Protein AF-A0A529WZV3-F1 (afdb_monomer)

Sequence (90 aa):
LRLRQQFGRGGTEIGVARATELKSRRNLSPSTIRRMVSYFARHEVDKKGRNYGNEDNPSAGYIAWLLWGGDEGRAWALEMKKKVGNAPDI

pLDDT: mean 92.67, std 4.54, range [70.19, 97.75]

Solvent-accessible surface area (backbone atoms only — not comparable to full-atom values): 5048 Å² total; per-residue (Å²): 111,68,64,35,71,73,67,74,43,33,59,57,72,67,31,54,50,45,33,50,40,60,75,65,68,54,89,71,47,47,60,52,34,50,48,49,42,58,47,50,68,69,50,55,65,39,68,76,40,79,44,41,76,35,89,93,62,51,20,44,53,40,41,25,43,49,26,61,44,37,70,65,33,48,53,49,25,54,54,48,38,69,75,47,63,83,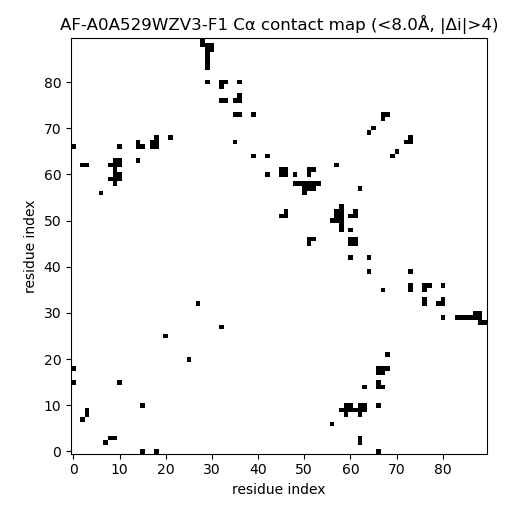51,72,73,129

Structure (mmCIF, N/CA/C/O backbone):
data_AF-A0A529WZV3-F1
#
_entry.id   AF-A0A529WZV3-F1
#
loop_
_atom_site.group_PDB
_atom_site.id
_atom_site.type_symbol
_atom_site.label_atom_id
_atom_site.label_alt_id
_atom_site.label_comp_id
_atom_site.label_asym_id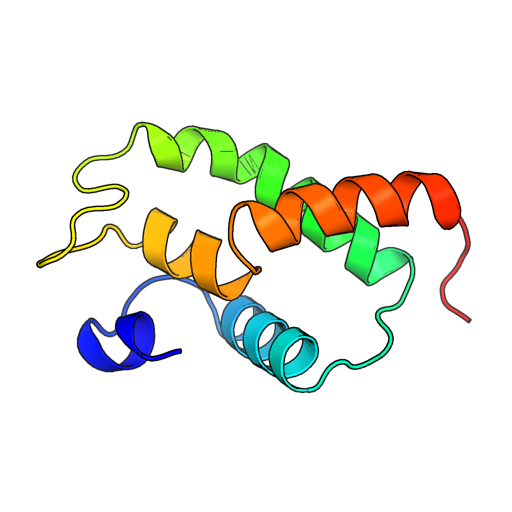
_atom_site.label_entity_id
_atom_site.label_seq_id
_atom_site.pdbx_PDB_ins_code
_atom_site.Cartn_x
_atom_site.Cartn_y
_atom_site.Cartn_z
_atom_site.occupancy
_atom_site.B_iso_or_equiv
_atom_site.auth_seq_id
_atom_site.auth_comp_id
_atom_site.auth_asym_id
_atom_site.auth_atom_id
_atom_site.pdbx_PDB_model_num
ATOM 1 N N . LEU A 1 1 ? -5.169 -6.202 -7.793 1.00 81.38 1 LEU A N 1
ATOM 2 C CA . LEU A 1 1 ? -4.536 -7.536 -7.968 1.00 81.38 1 LEU A CA 1
ATOM 3 C C . LEU A 1 1 ? -3.962 -7.771 -9.371 1.00 81.38 1 LEU A C 1
ATOM 5 O O . LEU A 1 1 ? -2.941 -8.437 -9.452 1.00 81.38 1 LEU A O 1
ATOM 9 N N . ARG A 1 2 ? -4.551 -7.204 -10.438 1.00 86.19 2 ARG A N 1
ATOM 10 C CA . ARG A 1 2 ? -4.137 -7.400 -11.843 1.00 86.19 2 ARG A CA 1
ATOM 11 C C . ARG A 1 2 ? -2.624 -7.299 -12.094 1.00 86.19 2 ARG A C 1
ATOM 13 O O . ARG A 1 2 ? -2.037 -8.241 -12.601 1.00 86.19 2 ARG A O 1
ATOM 20 N N . LEU A 1 3 ? -1.981 -6.212 -11.661 1.00 87.00 3 LEU A N 1
ATOM 21 C CA . LEU A 1 3 ? -0.543 -6.008 -11.894 1.00 87.00 3 LEU A CA 1
ATOM 22 C C . LEU A 1 3 ? 0.333 -7.057 -11.193 1.00 87.00 3 LEU A C 1
ATOM 24 O O . LEU A 1 3 ? 1.284 -7.556 -11.779 1.00 87.00 3 LEU A O 1
ATOM 28 N N . ARG A 1 4 ? -0.005 -7.462 -9.963 1.00 87.69 4 ARG A N 1
ATOM 29 C CA . ARG A 1 4 ? 0.730 -8.540 -9.282 1.00 87.69 4 ARG A CA 1
ATOM 30 C C . ARG A 1 4 ? 0.566 -9.877 -10.008 1.00 87.69 4 ARG A C 1
ATOM 32 O O . ARG A 1 4 ? 1.525 -10.631 -10.083 1.00 87.69 4 ARG A O 1
ATOM 39 N N . GLN A 1 5 ? -0.629 -10.169 -10.527 1.00 88.38 5 GLN A N 1
ATOM 40 C CA . GLN A 1 5 ? -0.878 -11.384 -11.315 1.00 88.38 5 GLN A CA 1
ATOM 41 C C . GLN A 1 5 ? -0.082 -11.379 -12.626 1.00 88.38 5 GLN A C 1
ATOM 43 O O . GLN A 1 5 ? 0.461 -12.408 -12.999 1.00 88.38 5 GLN A O 1
ATOM 48 N N . GLN A 1 6 ? 0.023 -10.222 -13.282 1.00 90.81 6 GLN A N 1
ATOM 49 C CA . GLN A 1 6 ? 0.744 -10.063 -14.545 1.00 90.81 6 GLN A CA 1
ATOM 50 C C . GLN A 1 6 ? 2.271 -10.110 -14.379 1.00 90.81 6 GLN A C 1
ATOM 52 O O . GLN A 1 6 ? 2.948 -10.781 -15.146 1.00 90.81 6 GLN A O 1
ATOM 57 N N . PHE A 1 7 ? 2.822 -9.403 -13.387 1.00 90.06 7 PHE A N 1
ATOM 58 C CA . PHE A 1 7 ? 4.276 -9.233 -13.238 1.00 90.06 7 PHE A CA 1
ATOM 59 C C . PHE A 1 7 ? 4.911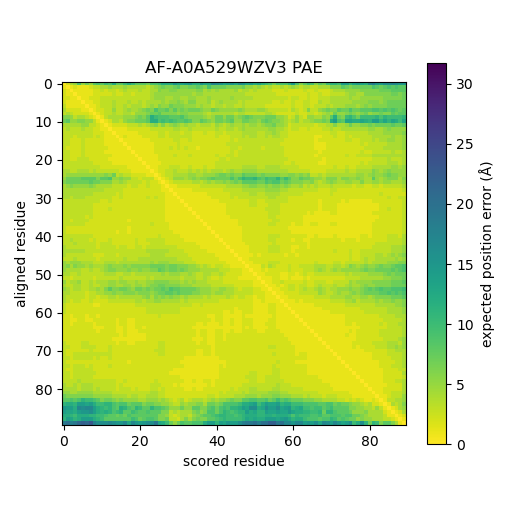 -10.139 -12.176 1.00 90.06 7 PHE A C 1
ATOM 61 O O . PHE A 1 7 ? 6.129 -10.120 -12.012 1.00 90.06 7 PHE A O 1
ATOM 68 N N . GLY A 1 8 ? 4.115 -10.877 -11.396 1.00 88.75 8 GLY A N 1
ATOM 69 C CA . GLY A 1 8 ? 4.609 -11.811 -10.377 1.00 88.75 8 GLY A CA 1
ATOM 70 C C . GLY A 1 8 ? 5.390 -11.170 -9.221 1.00 88.75 8 GLY A C 1
ATOM 71 O O . GLY A 1 8 ? 6.021 -11.879 -8.444 1.00 88.75 8 GLY A O 1
ATOM 72 N N . ARG A 1 9 ? 5.365 -9.837 -9.082 1.00 91.19 9 ARG A N 1
ATOM 73 C CA . ARG A 1 9 ? 6.148 -9.081 -8.089 1.00 91.19 9 ARG A CA 1
ATOM 74 C C . ARG A 1 9 ? 5.323 -8.007 -7.388 1.00 91.19 9 ARG A C 1
ATOM 76 O O . ARG A 1 9 ? 4.229 -7.665 -7.828 1.00 91.19 9 ARG A O 1
ATOM 83 N N . GLY A 1 10 ? 5.896 -7.445 -6.326 1.00 82.31 10 GLY A N 1
ATOM 84 C CA . GLY A 1 10 ? 5.292 -6.382 -5.526 1.00 82.31 10 GLY A CA 1
ATOM 85 C C . GLY A 1 10 ? 4.398 -6.921 -4.413 1.00 82.31 10 GLY A C 1
ATOM 86 O O . GLY A 1 10 ? 3.313 -7.442 -4.661 1.00 82.31 10 GLY A O 1
ATOM 87 N N . GLY A 1 11 ? 4.869 -6.757 -3.174 1.00 83.56 11 GLY A N 1
ATOM 88 C CA . GLY A 1 11 ? 4.166 -7.145 -1.952 1.00 83.56 11 GLY A CA 1
ATOM 89 C C . GLY A 1 11 ? 4.286 -8.631 -1.590 1.00 83.56 11 GLY A C 1
ATOM 90 O O . GLY A 1 11 ? 4.352 -9.510 -2.447 1.00 83.56 11 GLY A O 1
ATOM 91 N N . THR A 1 12 ? 4.287 -8.902 -0.286 1.00 89.56 12 THR A N 1
ATOM 92 C CA . THR A 1 12 ? 4.184 -10.254 0.283 1.00 89.56 12 THR A CA 1
ATOM 93 C C . THR A 1 12 ? 2.720 -10.701 0.341 1.00 89.56 12 THR A C 1
ATOM 95 O O . THR A 1 12 ? 1.811 -9.950 -0.028 1.00 89.56 12 THR A O 1
ATOM 98 N N . GLU A 1 13 ? 2.460 -11.902 0.856 1.00 90.38 13 GLU A N 1
ATOM 99 C CA . GLU A 1 13 ? 1.097 -12.373 1.142 1.00 90.38 13 GLU A CA 1
ATOM 100 C C . GLU A 1 13 ? 0.304 -11.396 2.022 1.00 90.38 13 GLU A C 1
ATOM 102 O O . GLU A 1 13 ? -0.893 -11.220 1.817 1.00 90.38 13 GLU A O 1
ATOM 107 N N . ILE A 1 14 ? 0.978 -10.652 2.908 1.00 90.62 14 ILE A N 1
ATOM 108 C CA . ILE A 1 14 ? 0.365 -9.592 3.725 1.00 90.62 14 ILE A CA 1
ATOM 109 C C . ILE A 1 14 ? -0.232 -8.487 2.841 1.00 90.62 14 ILE A C 1
ATOM 111 O O . ILE A 1 14 ? -1.335 -8.008 3.102 1.00 90.62 14 ILE A O 1
ATOM 115 N N . GLY A 1 15 ? 0.474 -8.085 1.780 1.00 90.50 15 GLY A N 1
ATOM 116 C CA . GLY A 1 15 ? -0.030 -7.096 0.825 1.00 90.50 15 GLY A CA 1
ATOM 117 C C . GLY A 1 15 ? -1.232 -7.619 0.037 1.00 90.50 15 GLY A C 1
ATOM 118 O O . GLY A 1 15 ? -2.194 -6.890 -0.188 1.00 90.50 15 GLY A O 1
ATOM 119 N N . VAL A 1 16 ? -1.227 -8.902 -0.332 1.00 92.56 16 VAL A N 1
ATOM 120 C CA . VAL A 1 16 ? -2.362 -9.542 -1.024 1.00 92.56 16 VAL A CA 1
ATOM 121 C C . VAL A 1 16 ? -3.585 -9.646 -0.116 1.00 92.56 16 VAL A C 1
ATOM 123 O O . VAL A 1 16 ? -4.700 -9.329 -0.542 1.00 92.56 16 VAL A O 1
ATOM 126 N N . ALA A 1 17 ? -3.381 -10.048 1.138 1.00 92.38 17 ALA A N 1
ATOM 127 C CA . ALA A 1 17 ? -4.427 -10.089 2.149 1.00 92.38 17 ALA A CA 1
ATOM 128 C C . ALA A 1 17 ? -5.032 -8.692 2.348 1.00 92.38 17 ALA A C 1
ATOM 130 O O . ALA A 1 17 ? -6.247 -8.541 2.242 1.00 92.38 17 ALA A O 1
ATOM 131 N N . ARG A 1 18 ? -4.194 -7.653 2.487 1.00 94.62 18 ARG A N 1
ATOM 132 C CA . ARG A 1 18 ? -4.640 -6.253 2.581 1.00 94.62 18 ARG A CA 1
ATOM 133 C C . ARG A 1 18 ? -5.494 -5.841 1.384 1.00 94.62 18 ARG A C 1
ATOM 135 O O . ARG A 1 18 ? -6.586 -5.312 1.575 1.00 94.62 18 ARG A O 1
ATOM 142 N N . ALA A 1 19 ? -5.040 -6.125 0.165 1.00 93.25 19 ALA A N 1
ATOM 143 C CA . ALA A 1 19 ? -5.795 -5.814 -1.047 1.00 93.25 19 ALA A CA 1
ATOM 144 C C . ALA A 1 19 ? -7.169 -6.506 -1.058 1.00 93.25 19 ALA A C 1
ATOM 146 O O . ALA A 1 19 ? -8.163 -5.930 -1.500 1.00 93.25 19 ALA A O 1
ATOM 147 N N . THR A 1 20 ? -7.231 -7.739 -0.555 1.00 92.50 20 THR A N 1
ATOM 148 C CA . THR A 1 20 ? -8.467 -8.526 -0.468 1.00 92.50 20 THR A CA 1
ATOM 149 C C . THR A 1 20 ? -9.420 -7.966 0.586 1.00 92.50 20 THR A C 1
ATOM 151 O O . THR A 1 20 ? -10.617 -7.847 0.322 1.00 92.50 20 THR A O 1
ATOM 154 N N . GLU A 1 21 ? -8.908 -7.578 1.754 1.00 93.31 21 GLU A N 1
ATOM 155 C CA . GLU A 1 21 ? -9.686 -6.952 2.830 1.00 93.31 21 GLU A CA 1
ATOM 156 C C . GLU A 1 21 ? -10.284 -5.613 2.390 1.00 93.31 21 GLU A C 1
ATOM 158 O O . GLU A 1 21 ? -11.479 -5.387 2.586 1.00 93.31 21 GLU A O 1
ATOM 163 N N . LEU A 1 22 ? -9.483 -4.772 1.723 1.00 92.50 22 LEU A N 1
ATOM 164 C CA . LEU A 1 22 ? -9.927 -3.492 1.165 1.00 92.50 22 LEU A CA 1
ATOM 165 C C . LEU A 1 22 ? -10.981 -3.691 0.070 1.00 92.50 22 LEU A C 1
ATOM 167 O O . LEU A 1 22 ? -12.032 -3.054 0.104 1.00 92.50 22 LEU A O 1
ATOM 171 N N . LYS A 1 23 ? -10.751 -4.626 -0.864 1.00 91.50 23 LYS A N 1
ATOM 172 C CA . LYS A 1 23 ? -11.730 -4.975 -1.909 1.00 91.50 23 LYS A CA 1
ATOM 173 C C . LYS A 1 23 ? -13.055 -5.451 -1.308 1.00 91.50 23 LYS A C 1
ATOM 175 O O . LYS A 1 23 ? -14.116 -5.118 -1.823 1.00 91.50 23 LYS A O 1
ATOM 180 N N . SER A 1 24 ? -12.984 -6.227 -0.231 1.00 91.88 24 SER A N 1
ATOM 181 C CA . SER A 1 24 ? -14.156 -6.785 0.451 1.00 91.88 24 SER A CA 1
ATOM 182 C C . SER A 1 24 ? -14.845 -5.781 1.384 1.00 91.88 24 SER A C 1
ATOM 184 O O . SER A 1 24 ? -15.820 -6.153 2.027 1.00 91.88 24 SER A O 1
ATOM 186 N N . ARG A 1 25 ? -14.338 -4.539 1.487 1.00 86.69 25 ARG A N 1
ATOM 187 C CA . ARG A 1 25 ? -14.835 -3.492 2.398 1.00 86.69 25 ARG A CA 1
ATOM 188 C C . ARG A 1 25 ? -14.995 -3.981 3.841 1.00 86.69 25 ARG A C 1
ATOM 190 O O . ARG A 1 25 ? -15.949 -3.621 4.524 1.00 86.69 25 ARG A O 1
ATOM 197 N N . ARG A 1 26 ? -14.072 -4.829 4.305 1.00 85.44 26 ARG A N 1
ATOM 198 C CA . ARG A 1 26 ? -14.099 -5.301 5.695 1.00 85.44 26 ARG A CA 1
ATOM 199 C C . ARG A 1 26 ? -13.781 -4.145 6.633 1.00 85.44 26 ARG A C 1
ATOM 201 O O . ARG A 1 26 ? -12.916 -3.322 6.327 1.00 85.44 26 ARG A O 1
ATOM 208 N N . ASN A 1 27 ? -14.411 -4.145 7.803 1.00 86.12 27 ASN A N 1
ATOM 209 C CA . ASN A 1 27 ? -13.960 -3.296 8.896 1.00 86.12 27 ASN A CA 1
ATOM 210 C C . ASN A 1 27 ? -12.531 -3.690 9.276 1.00 86.12 27 ASN A C 1
ATOM 212 O O . ASN A 1 27 ? -12.236 -4.864 9.498 1.00 86.12 27 ASN A O 1
ATOM 216 N N . LEU A 1 28 ? -11.642 -2.700 9.312 1.00 90.44 28 LEU A N 1
ATOM 217 C CA . LEU A 1 28 ? -10.259 -2.888 9.726 1.00 90.44 28 LEU A CA 1
ATOM 218 C C . LEU A 1 28 ? -10.104 -2.481 11.187 1.00 90.44 28 LEU A C 1
ATOM 220 O O . LEU A 1 28 ? -10.619 -1.443 11.600 1.00 90.44 28 LEU A O 1
ATOM 224 N N . SER A 1 29 ? -9.347 -3.273 11.945 1.00 93.56 29 SER A N 1
ATOM 225 C CA . SER A 1 29 ? -9.031 -2.954 13.335 1.00 93.56 29 SER A CA 1
ATOM 226 C C . SER A 1 29 ? -8.177 -1.676 13.454 1.00 93.56 29 SER A C 1
ATOM 228 O O . SER A 1 29 ? -7.430 -1.335 12.523 1.00 93.56 29 SER A O 1
ATOM 230 N N . PRO A 1 30 ? -8.205 -0.975 14.603 1.00 94.06 30 PRO A N 1
ATOM 231 C CA . PRO A 1 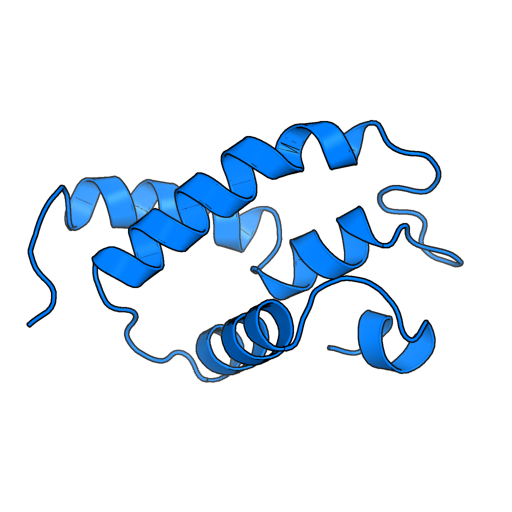30 ? -7.316 0.156 14.864 1.00 94.06 30 PRO A CA 1
ATOM 232 C C . PRO A 1 30 ? -5.824 -0.162 14.661 1.00 94.06 30 PRO A C 1
ATOM 234 O O . PRO A 1 30 ? -5.081 0.657 14.108 1.00 94.06 30 PRO A O 1
ATOM 237 N N . SER A 1 31 ? -5.347 -1.349 15.057 1.00 94.31 31 SER A N 1
ATOM 238 C CA . SER A 1 31 ? -3.965 -1.787 14.796 1.00 94.31 31 SER A CA 1
ATOM 239 C C . SER A 1 31 ? -3.664 -1.920 13.304 1.00 94.31 31 SER A C 1
ATOM 241 O O . SER A 1 31 ? -2.585 -1.538 12.841 1.00 94.31 31 SER A O 1
ATOM 243 N N . THR A 1 32 ? -4.636 -2.392 12.529 1.00 94.62 32 THR A N 1
ATOM 244 C CA . THR A 1 32 ? -4.524 -2.540 11.083 1.00 94.62 32 THR A CA 1
ATOM 245 C C . THR A 1 32 ? -4.427 -1.185 10.384 1.00 94.62 32 THR A C 1
ATOM 247 O O . THR A 1 32 ? -3.554 -0.998 9.534 1.00 94.62 32 THR A O 1
ATOM 250 N N . ILE A 1 33 ? -5.251 -0.212 10.778 1.00 95.44 33 ILE A N 1
ATOM 251 C CA . ILE A 1 33 ? -5.179 1.164 10.262 1.00 95.44 33 ILE A CA 1
ATOM 252 C C . ILE A 1 33 ? -3.805 1.779 10.559 1.00 95.44 33 ILE A C 1
ATOM 254 O O . ILE A 1 33 ? -3.159 2.334 9.667 1.00 95.44 33 ILE A O 1
ATOM 258 N N . ARG A 1 34 ? -3.297 1.618 11.788 1.00 95.06 34 ARG A N 1
ATOM 259 C CA . ARG A 1 34 ? -1.947 2.079 12.156 1.00 95.06 34 ARG A CA 1
ATOM 260 C C . ARG A 1 34 ? -0.866 1.410 11.306 1.00 95.06 34 ARG A C 1
ATOM 262 O O . ARG A 1 34 ? 0.037 2.095 10.828 1.00 95.06 34 ARG A O 1
ATOM 269 N N . ARG A 1 35 ? -0.991 0.105 11.041 1.00 95.31 35 ARG A N 1
ATOM 270 C CA . ARG A 1 35 ? -0.083 -0.638 10.155 1.00 95.31 35 ARG A CA 1
ATOM 271 C C . ARG A 1 35 ? -0.100 -0.095 8.727 1.00 95.31 35 ARG A C 1
ATOM 273 O O . ARG A 1 35 ? 0.968 0.020 8.134 1.00 95.31 35 ARG A O 1
ATOM 280 N N . MET A 1 36 ? -1.268 0.269 8.192 1.00 96.94 36 MET A N 1
ATOM 281 C CA . MET A 1 36 ? -1.366 0.914 6.877 1.00 96.94 36 MET A CA 1
ATOM 282 C C . MET A 1 36 ? -0.621 2.249 6.854 1.00 96.94 36 MET A C 1
ATOM 284 O O . MET A 1 36 ? 0.198 2.472 5.967 1.00 96.94 36 MET A O 1
ATOM 288 N N . VAL A 1 37 ? -0.819 3.104 7.861 1.00 97.31 37 VAL A N 1
ATOM 289 C CA . VAL A 1 37 ? -0.101 4.388 7.952 1.00 97.31 37 VAL A CA 1
ATOM 290 C C . VAL A 1 37 ? 1.416 4.181 8.018 1.00 97.31 37 VAL A C 1
ATOM 292 O O . VAL A 1 37 ? 2.156 4.813 7.264 1.00 97.31 37 VAL A O 1
ATOM 295 N N . SER A 1 38 ? 1.895 3.263 8.863 1.00 96.56 38 SER A N 1
ATOM 296 C CA . SER A 1 38 ? 3.324 2.933 8.958 1.00 96.56 38 SER A CA 1
ATOM 297 C C . SER A 1 38 ? 3.883 2.295 7.685 1.00 96.56 38 SER A C 1
ATOM 299 O O . SER A 1 38 ? 5.069 2.443 7.395 1.00 96.56 38 SER A O 1
ATOM 301 N N . TYR A 1 39 ? 3.066 1.556 6.931 1.00 96.62 39 TYR A N 1
ATOM 302 C CA . TYR A 1 39 ? 3.456 1.032 5.627 1.00 96.62 39 TYR A CA 1
ATOM 303 C C . TYR A 1 39 ? 3.696 2.181 4.645 1.00 96.62 39 TYR A C 1
ATOM 305 O O . TYR A 1 39 ? 4.809 2.301 4.135 1.00 96.62 39 TYR A O 1
ATOM 313 N N . PHE A 1 40 ? 2.708 3.057 4.446 1.00 97.75 40 PHE A N 1
ATOM 314 C CA . PHE A 1 40 ? 2.815 4.152 3.482 1.00 97.75 40 PHE A CA 1
ATOM 315 C C . PHE A 1 40 ? 3.954 5.119 3.811 1.00 97.75 40 PHE A C 1
ATOM 317 O O . PHE A 1 40 ? 4.688 5.499 2.908 1.00 97.75 40 PHE A O 1
ATOM 324 N N . ALA A 1 41 ? 4.164 5.446 5.089 1.00 97.44 41 ALA A N 1
ATOM 325 C CA . ALA A 1 41 ? 5.257 6.329 5.500 1.00 97.44 41 ALA A CA 1
ATOM 326 C C . ALA A 1 41 ? 6.647 5.774 5.133 1.00 97.44 41 ALA A C 1
ATOM 328 O O . ALA A 1 41 ? 7.515 6.518 4.688 1.00 97.44 41 ALA A O 1
ATOM 329 N N . ARG A 1 42 ? 6.866 4.459 5.284 1.00 97.06 42 ARG A N 1
ATOM 330 C CA . ARG A 1 42 ? 8.160 3.826 4.963 1.00 97.06 42 ARG A CA 1
ATOM 331 C C . ARG A 1 42 ? 8.380 3.633 3.467 1.00 97.06 42 ARG A C 1
ATOM 333 O O . ARG A 1 42 ? 9.521 3.656 3.028 1.00 97.06 42 ARG A O 1
ATOM 340 N N . HIS A 1 43 ? 7.307 3.432 2.706 1.00 96.19 43 HIS A N 1
ATOM 341 C CA . HIS A 1 43 ? 7.378 3.146 1.269 1.00 96.19 43 HIS A CA 1
ATOM 342 C C . HIS A 1 43 ? 7.153 4.394 0.407 1.00 96.19 43 HIS A C 1
ATOM 344 O O . HIS A 1 43 ? 7.085 4.303 -0.812 1.00 96.19 43 HIS A O 1
ATOM 350 N N . GLU A 1 44 ? 7.067 5.584 1.007 1.00 96.56 44 GLU A N 1
ATOM 351 C CA . GLU A 1 44 ? 6.987 6.843 0.259 1.00 96.56 44 GLU A CA 1
ATOM 352 C C . GLU A 1 44 ? 8.263 7.089 -0.566 1.00 96.56 44 GLU A C 1
ATOM 354 O O . GLU A 1 44 ? 8.209 7.660 -1.654 1.00 96.56 44 GLU A O 1
ATOM 359 N N . VAL A 1 45 ? 9.408 6.574 -0.103 1.00 95.56 45 VAL A N 1
ATOM 360 C CA . VAL A 1 45 ? 10.673 6.598 -0.852 1.00 95.56 45 VAL A CA 1
ATOM 361 C C . VAL A 1 45 ? 10.620 5.767 -2.139 1.00 95.56 45 VAL A C 1
ATOM 363 O O . VAL A 1 45 ? 11.281 6.130 -3.112 1.00 95.56 45 VAL A O 1
ATOM 366 N N . ASP A 1 46 ? 9.782 4.724 -2.202 1.00 94.00 46 ASP A N 1
ATOM 367 C CA . ASP A 1 46 ? 9.649 3.871 -3.390 1.00 94.00 46 ASP A CA 1
ATOM 368 C C . ASP A 1 46 ? 9.159 4.667 -4.602 1.00 94.00 46 ASP A C 1
ATOM 370 O O . ASP A 1 46 ? 9.484 4.303 -5.733 1.00 94.00 46 ASP A O 1
ATOM 374 N N . LYS A 1 47 ? 8.446 5.787 -4.375 1.00 94.25 47 LYS A N 1
ATOM 375 C CA . LYS A 1 47 ? 7.993 6.716 -5.425 1.00 94.25 47 LYS A CA 1
ATOM 376 C C . LYS A 1 47 ? 9.138 7.270 -6.273 1.00 94.25 47 LYS A C 1
ATOM 378 O O . LYS A 1 47 ? 8.925 7.647 -7.419 1.00 94.25 47 LYS A O 1
ATOM 383 N N . LYS A 1 48 ? 10.351 7.312 -5.717 1.00 94.25 48 LYS A N 1
ATOM 384 C CA . LYS A 1 48 ? 11.570 7.780 -6.396 1.00 94.25 48 LYS A CA 1
ATOM 385 C C . LYS A 1 48 ? 12.314 6.655 -7.122 1.00 94.25 48 LYS A C 1
ATOM 387 O O . LYS A 1 48 ? 13.321 6.908 -7.776 1.00 94.25 48 LYS A O 1
ATOM 392 N N . GLY A 1 49 ? 11.863 5.410 -6.975 1.00 92.50 49 GLY A N 1
ATOM 393 C CA . GLY A 1 49 ? 12.480 4.247 -7.596 1.00 92.50 49 GLY A CA 1
ATOM 394 C C . GLY A 1 49 ? 12.255 4.194 -9.107 1.00 92.50 49 GLY A C 1
ATOM 395 O O . GLY A 1 49 ? 11.265 4.700 -9.639 1.00 92.50 49 GLY A O 1
ATOM 396 N N . ARG A 1 50 ? 13.164 3.516 -9.815 1.00 93.94 50 ARG A N 1
ATOM 397 C CA . ARG A 1 50 ? 13.043 3.290 -11.261 1.00 93.94 50 ARG A CA 1
ATOM 398 C C . ARG A 1 50 ? 11.724 2.585 -11.596 1.00 93.94 50 ARG A C 1
ATOM 400 O O . ARG A 1 50 ? 11.353 1.613 -10.940 1.00 93.94 50 ARG A O 1
ATOM 407 N N . ASN A 1 51 ? 11.060 3.055 -12.651 1.00 94.31 51 ASN A N 1
ATOM 408 C CA . ASN A 1 51 ? 9.778 2.549 -13.154 1.00 94.31 51 ASN A CA 1
ATOM 409 C C . ASN A 1 51 ? 8.618 2.616 -12.143 1.00 94.31 51 ASN A C 1
ATOM 411 O O . ASN A 1 51 ? 7.641 1.872 -12.271 1.00 94.31 51 ASN A O 1
ATOM 415 N N . TYR A 1 52 ? 8.696 3.471 -11.121 1.00 94.75 52 TYR A N 1
ATOM 416 C CA . TYR A 1 52 ? 7.531 3.725 -10.281 1.00 94.75 52 TYR A CA 1
ATOM 417 C C . TYR A 1 52 ? 6.402 4.327 -11.129 1.00 94.75 52 TYR A C 1
ATOM 419 O O . TYR A 1 52 ? 6.616 5.310 -11.830 1.00 94.75 52 TYR A O 1
ATOM 427 N N . GLY A 1 53 ? 5.220 3.707 -11.106 1.00 93.12 53 GLY A N 1
ATOM 428 C CA . GLY A 1 53 ? 4.073 4.150 -11.905 1.00 93.12 53 GLY A CA 1
ATOM 429 C C . GLY A 1 53 ? 4.183 3.919 -13.414 1.00 93.12 53 GLY A C 1
ATOM 430 O O . GLY A 1 53 ? 3.333 4.409 -14.145 1.00 93.12 53 GLY A O 1
ATOM 431 N N . ASN A 1 54 ? 5.193 3.189 -13.900 1.00 94.12 54 ASN A N 1
ATOM 432 C CA . ASN A 1 54 ? 5.282 2.853 -15.321 1.00 94.12 54 ASN A CA 1
ATOM 433 C C . ASN A 1 54 ? 4.133 1.908 -15.725 1.00 94.12 54 ASN A C 1
ATOM 435 O O . ASN A 1 54 ? 3.888 0.920 -15.034 1.00 94.12 54 ASN A O 1
ATOM 439 N N . GLU A 1 55 ? 3.447 2.208 -16.826 1.00 88.81 55 GLU A N 1
ATOM 440 C CA . GLU A 1 55 ? 2.234 1.490 -17.244 1.00 88.81 55 GLU A CA 1
ATOM 441 C C . GLU A 1 55 ? 2.531 0.084 -17.790 1.00 88.81 55 GLU A C 1
ATOM 443 O O . GLU A 1 55 ? 1.802 -0.862 -17.487 1.00 88.81 55 GLU A O 1
ATOM 448 N N . ASP A 1 56 ? 3.646 -0.075 -18.506 1.00 91.88 56 ASP A N 1
ATOM 449 C CA . ASP A 1 56 ? 4.027 -1.331 -19.166 1.00 91.88 56 ASP A CA 1
ATOM 450 C C . ASP A 1 56 ? 4.879 -2.251 -18.283 1.00 91.88 56 ASP A C 1
ATOM 452 O O . ASP A 1 56 ? 4.881 -3.471 -18.434 1.00 91.88 56 ASP A O 1
ATOM 456 N N . ASN A 1 57 ? 5.656 -1.673 -17.368 1.00 93.31 57 ASN A N 1
ATOM 457 C CA . ASN A 1 57 ? 6.636 -2.369 -16.540 1.00 93.31 57 ASN A CA 1
ATOM 458 C C . ASN A 1 57 ? 6.775 -1.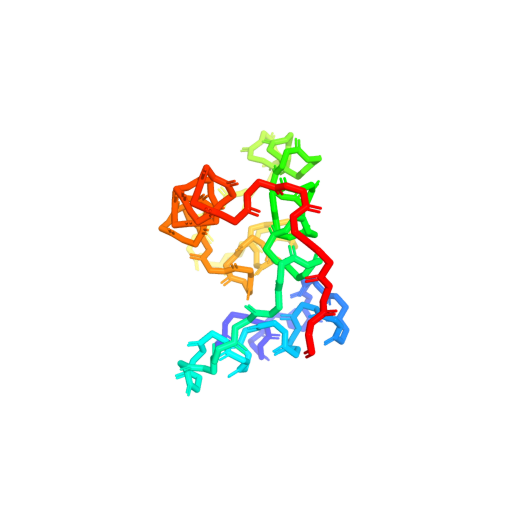712 -15.150 1.00 93.31 57 ASN A C 1
ATOM 460 O O . ASN A 1 57 ? 7.870 -1.266 -14.777 1.00 93.31 57 ASN A O 1
ATOM 464 N N . PRO A 1 58 ? 5.691 -1.653 -14.355 1.00 94.88 58 PRO A N 1
ATOM 465 C CA . PRO A 1 58 ? 5.684 -0.985 -13.060 1.00 94.88 58 PRO A CA 1
ATOM 466 C C . PRO A 1 58 ? 6.657 -1.622 -12.070 1.00 94.88 58 PRO A C 1
ATOM 468 O O . PRO A 1 58 ? 6.788 -2.850 -11.995 1.00 94.88 58 PRO A O 1
ATOM 471 N N . SER A 1 59 ? 7.299 -0.794 -11.248 1.00 96.00 59 SER A N 1
ATOM 472 C CA . SER A 1 59 ? 8.196 -1.258 -10.189 1.00 96.00 59 SER A CA 1
ATOM 473 C C . SER A 1 59 ? 7.476 -2.126 -9.148 1.00 96.00 59 SER A C 1
ATOM 475 O O . SER A 1 59 ? 6.266 -2.016 -8.927 1.00 96.00 59 SER A O 1
ATOM 477 N N . ALA A 1 60 ? 8.230 -2.986 -8.455 1.00 95.31 60 ALA A N 1
ATOM 478 C CA . ALA A 1 60 ? 7.681 -3.794 -7.364 1.00 95.31 60 ALA A CA 1
ATOM 479 C C . ALA A 1 60 ? 7.102 -2.921 -6.232 1.00 95.31 60 ALA A C 1
ATOM 481 O O . ALA A 1 60 ? 6.064 -3.274 -5.672 1.00 95.31 60 ALA A O 1
ATOM 482 N N . GLY A 1 61 ? 7.731 -1.774 -5.941 1.00 95.69 61 GLY A N 1
ATOM 483 C CA . GLY A 1 61 ? 7.240 -0.793 -4.969 1.00 95.69 61 GLY A CA 1
ATOM 484 C C . GLY A 1 61 ? 5.899 -0.187 -5.382 1.00 95.69 61 GLY A C 1
ATOM 485 O O . GLY A 1 61 ? 4.987 -0.111 -4.565 1.00 95.69 61 GLY A O 1
ATOM 486 N N . TYR A 1 62 ? 5.716 0.142 -6.665 1.00 96.62 62 TYR A N 1
ATOM 487 C CA . TYR A 1 62 ? 4.433 0.642 -7.171 1.00 96.62 62 TYR A CA 1
ATOM 488 C C . TYR A 1 62 ? 3.320 -0.409 -7.081 1.00 96.62 62 TYR A C 1
ATOM 490 O O . TYR A 1 62 ? 2.224 -0.125 -6.600 1.00 96.62 62 TYR A O 1
ATOM 498 N N . ILE A 1 63 ? 3.603 -1.656 -7.473 1.00 95.75 63 ILE A N 1
ATOM 499 C CA . ILE A 1 63 ? 2.617 -2.738 -7.356 1.00 95.75 63 ILE A CA 1
ATOM 500 C C . ILE A 1 63 ? 2.249 -2.966 -5.884 1.00 95.75 63 ILE A C 1
ATOM 502 O O . ILE A 1 63 ? 1.066 -3.094 -5.564 1.00 95.75 63 ILE A O 1
ATOM 506 N N . ALA A 1 64 ? 3.236 -2.975 -4.982 1.00 96.12 64 ALA A N 1
A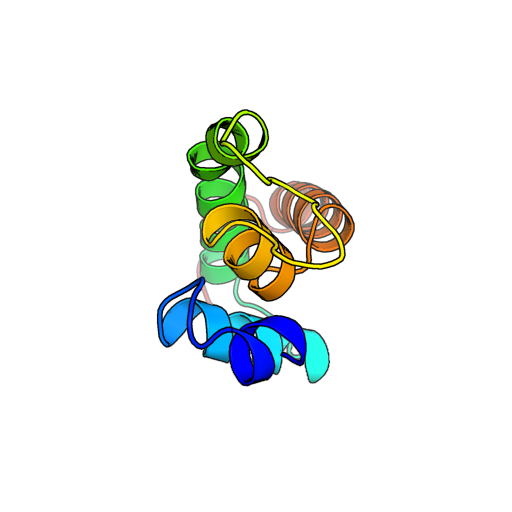TOM 507 C CA . ALA A 1 64 ? 2.992 -3.093 -3.549 1.00 96.12 64 ALA A CA 1
ATOM 508 C C . ALA A 1 64 ? 2.145 -1.920 -3.025 1.00 96.12 64 ALA A C 1
ATOM 510 O O . ALA A 1 64 ? 1.150 -2.157 -2.346 1.00 96.12 64 ALA A O 1
ATOM 511 N N . TRP A 1 65 ? 2.454 -0.684 -3.420 1.00 97.12 65 TRP A N 1
ATOM 512 C CA . TRP A 1 65 ? 1.688 0.511 -3.060 1.00 97.12 65 TRP A CA 1
ATOM 513 C C 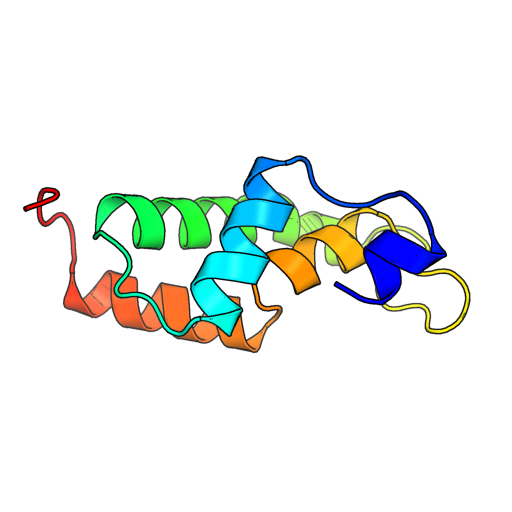. TRP A 1 65 ? 0.200 0.373 -3.411 1.00 97.12 65 TRP A C 1
ATOM 515 O O . TRP A 1 65 ? -0.674 0.617 -2.578 1.00 97.12 65 TRP A O 1
ATOM 525 N N . LEU A 1 66 ? -0.099 -0.120 -4.616 1.00 95.88 66 LEU A N 1
ATOM 526 C CA . LEU A 1 66 ? -1.472 -0.355 -5.06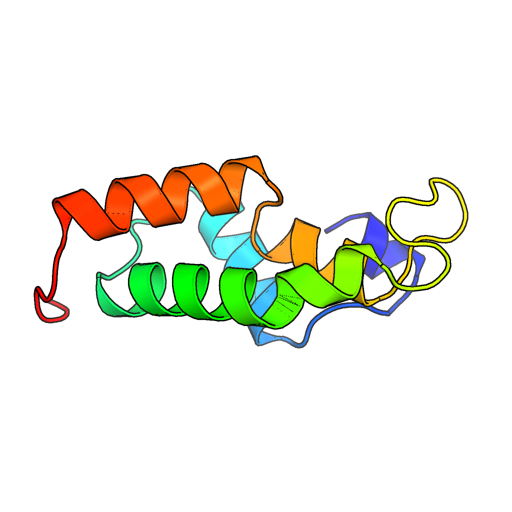6 1.00 95.88 66 LEU A CA 1
ATOM 527 C C . LEU A 1 66 ? -2.177 -1.490 -4.313 1.00 95.88 66 LEU A C 1
ATOM 529 O O . LEU A 1 66 ? -3.388 -1.425 -4.109 1.00 95.88 66 LEU A O 1
ATOM 533 N N . LEU A 1 67 ? -1.457 -2.523 -3.861 1.00 95.56 67 LEU A N 1
ATOM 534 C CA . LEU A 1 67 ? -2.050 -3.571 -3.018 1.00 95.56 67 LEU A CA 1
ATOM 535 C C . LEU A 1 67 ? -2.536 -3.024 -1.673 1.00 95.56 67 LEU A C 1
ATOM 537 O O . LEU A 1 67 ? -3.531 -3.503 -1.135 1.00 95.56 67 LEU A O 1
ATOM 541 N N . TRP A 1 68 ? -1.866 -2.001 -1.150 1.00 96.44 68 TRP A N 1
ATOM 542 C CA . TRP A 1 68 ? -2.269 -1.332 0.085 1.00 96.44 68 TRP A CA 1
ATOM 543 C C . TRP A 1 68 ? -3.363 -0.277 -0.115 1.00 96.44 68 TRP A C 1
ATOM 545 O O . TRP A 1 68 ? -3.814 0.317 0.862 1.00 96.44 68 TRP A O 1
ATOM 555 N N . GLY A 1 69 ? -3.842 -0.095 -1.348 1.00 95.44 69 GLY A N 1
ATOM 556 C CA . GLY A 1 69 ? -4.934 0.815 -1.687 1.00 95.44 69 GLY A CA 1
ATOM 557 C C . GLY A 1 69 ? -4.494 2.102 -2.376 1.00 95.44 69 GLY A C 1
ATOM 558 O O . GLY A 1 69 ? -5.334 2.967 -2.584 1.00 95.44 69 GLY A O 1
ATOM 559 N N . GLY A 1 70 ? -3.217 2.240 -2.739 1.00 96.31 70 GLY A N 1
ATOM 560 C CA . GLY A 1 70 ? -2.747 3.412 -3.471 1.00 96.31 70 GLY A CA 1
ATOM 561 C C . GLY A 1 70 ? -2.785 4.700 -2.647 1.00 96.31 70 GLY A C 1
ATOM 562 O O . GLY A 1 70 ? -2.780 4.677 -1.413 1.00 96.31 70 GLY A O 1
ATOM 563 N N . ASP A 1 71 ? -2.811 5.834 -3.343 1.00 96.38 71 ASP A N 1
ATOM 564 C CA . ASP A 1 71 ? -2.835 7.151 -2.701 1.00 96.38 71 ASP A CA 1
ATOM 565 C C . ASP A 1 71 ? -4.167 7.406 -1.976 1.00 96.38 71 ASP A C 1
ATOM 567 O O . ASP A 1 71 ? -4.176 7.991 -0.892 1.00 96.38 71 ASP A O 1
ATOM 571 N N . GLU A 1 72 ? -5.271 6.869 -2.491 1.00 96.50 72 GLU A N 1
ATOM 572 C CA . GLU A 1 72 ? -6.589 6.887 -1.859 1.00 96.50 72 GLU A CA 1
ATOM 573 C C . GLU A 1 72 ? -6.589 6.073 -0.561 1.00 96.50 72 GLU A C 1
ATOM 575 O O . GLU A 1 72 ? -7.065 6.541 0.474 1.00 96.50 72 GLU A O 1
ATOM 580 N N . GLY A 1 73 ? -5.991 4.879 -0.580 1.00 95.94 73 GLY A N 1
ATOM 581 C CA . GLY A 1 73 ? -5.814 4.045 0.607 1.00 95.94 73 GLY A CA 1
ATOM 582 C C . GLY A 1 73 ? -4.941 4.718 1.666 1.00 95.94 73 GLY A C 1
ATOM 583 O O . GLY A 1 73 ? -5.238 4.623 2.859 1.00 95.94 73 GLY A O 1
ATOM 584 N N . ARG A 1 74 ? -3.901 5.450 1.246 1.00 97.44 74 ARG A N 1
ATOM 585 C CA . ARG A 1 74 ? -3.066 6.265 2.141 1.00 97.44 74 ARG A CA 1
ATOM 586 C C . ARG A 1 74 ? -3.864 7.396 2.775 1.00 97.44 74 ARG A C 1
ATOM 588 O O . ARG A 1 74 ? -3.815 7.548 3.996 1.00 97.44 74 ARG A O 1
ATOM 595 N N . ALA A 1 75 ? -4.584 8.177 1.972 1.00 97.62 75 ALA A N 1
ATOM 596 C CA . ALA A 1 75 ? -5.398 9.290 2.456 1.00 97.62 75 ALA A CA 1
ATOM 597 C C . ALA A 1 75 ? -6.454 8.805 3.459 1.00 97.62 75 ALA A C 1
ATOM 599 O O . ALA A 1 75 ? -6.548 9.326 4.572 1.00 97.62 75 ALA A O 1
ATOM 600 N N . TRP A 1 76 ? -7.162 7.733 3.108 1.00 96.12 76 TRP A N 1
ATOM 601 C CA . TRP A 1 76 ? -8.149 7.101 3.971 1.00 96.12 76 TRP A CA 1
ATOM 602 C C . TRP A 1 76 ? -7.544 6.585 5.283 1.00 96.12 76 TRP A C 1
ATOM 604 O O . TRP A 1 76 ? -8.077 6.855 6.357 1.00 96.12 76 TRP A O 1
ATOM 614 N N . ALA A 1 77 ? -6.403 5.889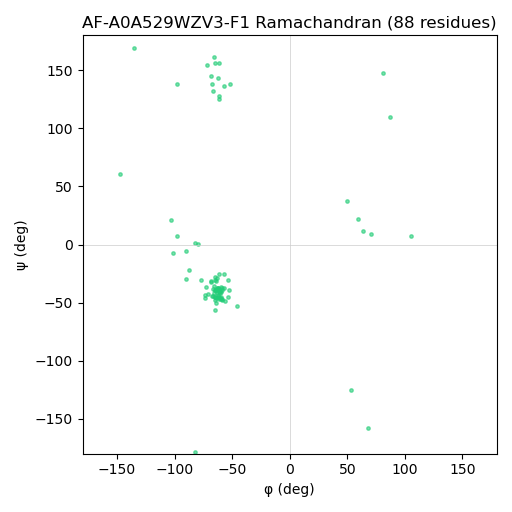 5.236 1.00 96.25 77 ALA A N 1
ATOM 615 C CA . ALA A 1 77 ? -5.754 5.379 6.445 1.00 96.25 77 ALA A CA 1
ATOM 616 C C . ALA A 1 77 ? -5.311 6.511 7.389 1.00 96.25 77 ALA A C 1
ATOM 618 O O . ALA A 1 77 ? -5.427 6.379 8.609 1.00 96.25 77 ALA A O 1
ATOM 619 N N . LEU A 1 78 ? -4.832 7.634 6.841 1.00 96.81 78 LEU A N 1
ATOM 620 C CA . LEU A 1 78 ? -4.479 8.821 7.622 1.00 96.81 78 LEU A CA 1
ATOM 621 C C . LEU A 1 78 ? -5.706 9.458 8.283 1.00 96.81 78 LEU A C 1
ATOM 623 O O . LEU A 1 78 ? -5.630 9.847 9.448 1.00 96.81 78 LEU A O 1
ATOM 627 N N . GLU A 1 79 ? -6.831 9.545 7.575 1.00 96.56 79 GLU A N 1
ATOM 628 C CA . GLU A 1 79 ? -8.090 10.039 8.139 1.00 96.56 79 GLU A CA 1
ATOM 629 C C . GLU A 1 79 ? -8.608 9.108 9.242 1.00 96.56 79 GLU A C 1
ATOM 631 O O . GLU A 1 79 ? -8.907 9.553 10.351 1.00 96.56 79 GLU A O 1
ATOM 636 N N . MET A 1 80 ? -8.642 7.802 8.979 1.00 94.81 80 MET A N 1
ATOM 637 C CA . MET A 1 80 ? -9.084 6.807 9.952 1.00 94.81 80 MET A CA 1
ATOM 638 C C . MET A 1 80 ? -8.201 6.791 11.195 1.00 94.81 80 MET A C 1
ATOM 640 O O . MET A 1 80 ? -8.730 6.699 12.298 1.00 94.81 80 MET A O 1
ATOM 644 N N . LYS A 1 81 ? -6.879 6.961 11.056 1.00 95.12 81 LYS A N 1
ATOM 645 C CA . LYS A 1 81 ? -5.963 7.077 12.201 1.00 95.12 81 LYS A CA 1
ATOM 646 C C . LYS A 1 81 ? -6.345 8.234 13.130 1.00 95.12 81 LYS A C 1
ATOM 648 O O . LYS A 1 81 ? -6.234 8.078 14.341 1.00 95.12 81 LYS A O 1
ATOM 653 N N . LYS A 1 82 ? -6.816 9.367 12.594 1.00 95.06 82 LYS A N 1
ATOM 654 C CA . LYS A 1 82 ? -7.296 10.494 13.418 1.00 95.06 82 LYS A CA 1
ATOM 655 C C . LYS A 1 82 ? -8.557 10.126 14.202 1.00 95.06 82 LYS A C 1
ATOM 657 O O . LYS A 1 82 ? -8.694 10.556 15.338 1.00 95.06 82 LYS A O 1
ATOM 662 N N . LYS A 1 83 ? -9.443 9.317 13.610 1.00 92.81 83 LYS A N 1
ATOM 663 C CA . LYS A 1 83 ? -10.694 8.866 14.242 1.00 92.81 83 LYS A CA 1
ATOM 664 C C . LYS A 1 83 ? -10.458 7.809 15.324 1.00 92.81 83 LYS A C 1
ATOM 666 O O . LYS A 1 83 ? -11.059 7.894 16.385 1.00 92.81 83 LYS A O 1
ATOM 671 N N . VAL A 1 84 ? -9.593 6.823 15.065 1.00 90.38 84 VAL A N 1
ATOM 672 C CA . VAL A 1 84 ? -9.350 5.706 16.002 1.00 90.38 84 VAL A CA 1
ATOM 673 C C . VAL A 1 84 ? -8.272 6.008 17.047 1.00 90.38 84 VAL A C 1
ATOM 675 O O . VAL A 1 84 ? -8.226 5.356 18.086 1.00 90.38 84 VAL A O 1
ATOM 678 N N . GLY A 1 85 ? -7.380 6.969 16.789 1.00 87.38 85 GLY A N 1
ATOM 679 C CA . GLY A 1 85 ? -6.286 7.322 17.693 1.00 87.38 85 GLY A CA 1
ATOM 680 C C . GLY A 1 85 ? -5.427 6.113 18.083 1.00 87.38 85 GLY A C 1
ATOM 681 O O . GLY A 1 85 ? -4.913 5.389 17.227 1.00 87.38 85 GLY A O 1
ATOM 682 N N . ASN A 1 86 ? -5.283 5.902 19.394 1.00 85.62 86 ASN A N 1
ATOM 683 C CA . ASN A 1 86 ? -4.579 4.761 19.987 1.00 85.62 86 ASN A CA 1
ATOM 684 C C . ASN A 1 86 ? -5.533 3.694 20.543 1.00 85.62 86 ASN A C 1
ATOM 686 O O . ASN A 1 86 ? -5.116 2.913 21.398 1.00 85.62 86 ASN A O 1
ATOM 690 N N . ALA A 1 87 ? -6.789 3.656 20.080 1.00 85.25 87 ALA A N 1
ATOM 691 C CA . ALA A 1 87 ? -7.755 2.664 20.532 1.00 85.25 87 ALA A CA 1
ATOM 692 C C . ALA A 1 87 ? -7.182 1.234 20.413 1.00 85.25 87 ALA A C 1
ATOM 694 O O . ALA A 1 87 ? -6.493 0.925 19.426 1.00 85.25 87 ALA A O 1
ATOM 695 N N . PRO A 1 88 ? -7.419 0.374 21.420 1.00 87.06 88 PRO A N 1
ATOM 696 C CA . PRO A 1 88 ? -7.077 -1.036 21.325 1.00 87.06 88 PRO A CA 1
ATOM 697 C C . PRO A 1 88 ? -7.928 -1.712 20.246 1.00 87.06 88 PRO A C 1
ATOM 699 O O . PRO A 1 88 ? -8.966 -1.192 19.831 1.00 87.06 88 PRO A O 1
ATOM 702 N N . ASP A 1 89 ? -7.472 -2.871 19.783 1.00 88.94 89 ASP A N 1
ATOM 703 C CA . ASP A 1 89 ? -8.342 -3.746 19.003 1.00 88.94 89 ASP A CA 1
ATOM 704 C C . ASP A 1 89 ? -9.444 -4.275 19.937 1.00 88.94 89 ASP A C 1
ATOM 706 O O . ASP A 1 89 ? -9.166 -4.568 21.102 1.00 88.94 89 ASP A O 1
ATOM 710 N N . ILE A 1 90 ? -10.680 -4.323 19.437 1.00 70.19 90 ILE A N 1
ATOM 711 C CA . ILE A 1 90 ? -11.878 -4.766 20.166 1.00 70.19 90 ILE A CA 1
ATOM 712 C C . ILE A 1 90 ? -12.274 -6.151 19.674 1.00 70.19 90 ILE A C 1
ATOM 714 O O . ILE A 1 90 ? -12.212 -6.345 18.435 1.00 70.19 90 ILE A O 1
#

Radius of gyration: 13.34 Å; Cα contacts (8 Å, |Δi|>4): 89; chains: 1; bounding box: 28×23×40 Å

Foldseek 3Di:
DVVCVVPVAADDVVLQVLLVCVVVVHDDFLVRLVVLLVVCVVLVVVCVPPQPVPPPDHDSSNNSCVSCPHPVSNVVSVVVCVVCPPPDGD

Secondary structure (DSSP, 8-state):
-HHHHHHS-SS-HHHHHHHHHHHTTPPPPHHHHHHHHHHHHHHGGGGGSTTTT-SSS--HHHHHHHHTTHHHHHHHHHHHHHHHTTPPP-

Mean predicted aligned error: 3.4 Å